Protein AF-A0A167DUY8-F1 (afdb_monomer_lite)

Secondary structure (DSSP, 8-state):
--SGGG--SSSS-TT-THHHH-S---------SSPPPGGGHHHHHHHHHHHHHHHHHHHSS--SS-------PPPHHHHHHHHHHHHTS-HHHHHHHHT----

Sequence (103 aa):
MRLGFKADGTGGYWGYRWRKELAEASLHIWVLNECPEEEEFYALECIESEVVYLYRSEFNQWPKFQTEIHFHESEGNHRALAREIFNGFNKEAINKAMHATSA

Structure (mmCIF, N/CA/C/O backbone):
data_AF-A0A167DUY8-F1
#
_entry.id   AF-A0A167DUY8-F1
#
loop_
_atom_site.group_PDB
_atom_site.id
_atom_site.type_symbol
_atom_site.label_atom_id
_atom_site.label_alt_id
_atom_site.label_comp_id
_atom_site.label_asym_id
_atom_site.label_entity_id
_atom_site.label_seq_id
_atom_site.pdbx_PDB_ins_code
_atom_site.Cartn_x
_atom_site.Cartn_y
_atom_site.Cartn_z
_atom_site.occupancy
_atom_site.B_iso_or_equiv
_atom_site.auth_seq_id
_atom_site.auth_comp_id
_atom_site.auth_asym_id
_atom_site.auth_atom_id
_atom_site.pdbx_PDB_model_num
ATOM 1 N N . MET A 1 1 ? 7.107 0.273 12.660 1.00 55.81 1 MET A N 1
ATOM 2 C CA . MET A 1 1 ? 6.559 1.259 13.631 1.00 55.81 1 MET A CA 1
ATOM 3 C C . MET A 1 1 ? 7.246 1.097 14.984 1.00 55.81 1 MET A C 1
ATOM 5 O O . MET A 1 1 ? 7.253 -0.017 15.485 1.00 55.81 1 MET A O 1
ATOM 9 N N . ARG A 1 2 ? 7.792 2.162 15.597 1.00 51.84 2 ARG A N 1
ATOM 10 C CA . ARG A 1 2 ? 8.527 2.059 16.886 1.00 51.84 2 ARG A CA 1
ATOM 11 C C . ARG A 1 2 ? 7.624 2.000 18.131 1.00 51.84 2 ARG A C 1
ATOM 13 O O . ARG A 1 2 ? 8.041 1.459 19.146 1.00 51.84 2 ARG A O 1
ATOM 20 N N . LEU A 1 3 ? 6.409 2.553 18.053 1.00 58.97 3 LEU A N 1
ATOM 21 C CA . LEU A 1 3 ? 5.455 2.624 19.177 1.00 58.97 3 LEU A CA 1
ATOM 22 C C . LEU A 1 3 ? 4.146 1.841 18.935 1.00 58.97 3 LEU A C 1
ATOM 24 O O . LEU A 1 3 ? 3.436 1.518 19.886 1.00 58.97 3 LEU A O 1
ATOM 28 N N . GLY A 1 4 ? 3.829 1.516 17.674 1.00 63.50 4 GLY A N 1
ATOM 29 C CA . GLY A 1 4 ? 2.596 0.816 17.289 1.00 63.50 4 GLY A CA 1
ATOM 30 C C . GLY A 1 4 ? 1.330 1.499 17.823 1.00 63.50 4 GLY A C 1
ATOM 31 O O . GLY A 1 4 ? 1.275 2.723 17.941 1.00 63.50 4 GLY A O 1
ATOM 32 N N . PHE A 1 5 ? 0.340 0.697 18.222 1.00 61.06 5 PHE A N 1
ATOM 33 C CA . PHE A 1 5 ? -0.888 1.165 18.883 1.00 61.06 5 PHE A CA 1
ATOM 34 C C . PHE A 1 5 ? -0.656 1.863 20.240 1.00 61.06 5 PHE A C 1
ATOM 36 O O . PHE A 1 5 ? -1.563 2.516 20.744 1.00 61.06 5 PHE A O 1
ATOM 43 N N . LYS A 1 6 ? 0.540 1.756 20.842 1.00 62.06 6 LYS A N 1
ATOM 44 C CA . LYS A 1 6 ? 0.869 2.364 22.147 1.00 62.06 6 LYS A CA 1
ATOM 45 C C . LYS A 1 6 ? 1.424 3.789 22.042 1.00 62.06 6 LYS A C 1
ATOM 47 O O . LYS A 1 6 ? 1.857 4.343 23.048 1.00 62.06 6 LYS A O 1
ATOM 52 N N . ALA A 1 7 ? 1.433 4.390 20.851 1.00 66.25 7 ALA A N 1
ATOM 53 C CA . ALA A 1 7 ? 1.753 5.804 20.702 1.00 66.25 7 ALA A CA 1
ATOM 54 C C . ALA A 1 7 ? 0.676 6.655 21.400 1.00 66.25 7 ALA A C 1
ATOM 56 O O . ALA A 1 7 ? -0.435 6.785 20.893 1.00 66.25 7 ALA A O 1
ATOM 57 N N . ASP A 1 8 ? 1.017 7.275 22.527 1.00 65.06 8 ASP A N 1
ATOM 58 C CA . ASP A 1 8 ? 0.174 8.224 23.272 1.00 65.06 8 ASP A CA 1
ATOM 59 C C . ASP A 1 8 ? -0.385 9.355 22.382 1.00 65.06 8 ASP A C 1
ATOM 61 O O . ASP A 1 8 ? -1.544 9.745 22.492 1.00 65.06 8 ASP A O 1
ATOM 65 N N . GLY A 1 9 ? 0.392 9.790 21.389 1.00 61.06 9 GLY A N 1
ATOM 66 C CA . GLY A 1 9 ? 0.096 10.914 20.505 1.00 61.06 9 GLY A CA 1
ATOM 67 C C . GLY A 1 9 ? 1.027 12.105 20.690 1.00 61.06 9 GLY A C 1
ATOM 68 O O . GLY A 1 9 ? 0.948 13.011 19.877 1.00 61.06 9 GLY A O 1
ATOM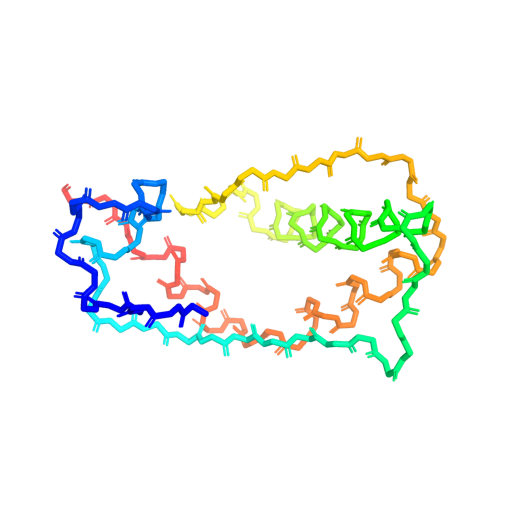 69 N N . THR A 1 10 ? 1.935 12.113 21.671 1.00 63.69 10 THR A N 1
ATOM 70 C CA . THR A 1 10 ? 2.801 13.277 21.937 1.00 63.69 10 THR A CA 1
ATOM 71 C C . THR A 1 10 ? 3.882 13.498 20.873 1.00 63.69 10 THR A C 1
ATOM 73 O O . THR A 1 10 ? 4.472 14.575 20.822 1.00 63.69 10 THR A O 1
ATOM 76 N N . GLY A 1 11 ? 4.102 12.542 19.960 1.00 62.09 11 GLY A N 1
ATOM 77 C CA . GLY A 1 11 ? 4.981 12.736 18.807 1.00 62.09 11 GLY A CA 1
ATOM 78 C C . GLY A 1 11 ? 4.798 11.741 17.655 1.00 62.09 11 GLY A C 1
ATOM 79 O O . GLY A 1 11 ? 4.216 10.665 17.800 1.00 62.09 11 GLY A O 1
ATOM 80 N N . GLY A 1 12 ? 5.333 12.120 16.489 1.00 59.22 12 GLY A N 1
ATOM 81 C CA . GLY A 1 12 ? 5.677 11.251 15.351 1.00 59.22 12 GLY A CA 1
ATOM 82 C C . GLY A 1 12 ? 4.549 10.616 14.525 1.00 59.22 12 GLY A C 1
ATOM 83 O O . GLY A 1 12 ? 4.778 10.301 13.364 1.00 59.22 12 GLY A O 1
ATOM 84 N N . TYR A 1 13 ? 3.347 10.417 15.075 1.00 62.69 13 TYR A N 1
ATOM 85 C CA . TYR A 1 13 ? 2.328 9.539 14.466 1.00 62.69 13 TYR A CA 1
ATOM 86 C C . TYR A 1 13 ? 0.938 10.190 14.314 1.00 62.69 13 TYR A C 1
ATOM 88 O O . TYR A 1 13 ? -0.081 9.500 14.327 1.00 62.69 13 TYR A O 1
ATOM 96 N N . TRP A 1 14 ? 0.878 11.518 14.162 1.00 60.84 14 TRP A N 1
ATOM 97 C CA . TRP A 1 14 ? -0.378 12.283 14.083 1.00 60.84 14 TRP A CA 1
ATOM 98 C C . TRP A 1 14 ? -1.268 11.936 12.874 1.00 60.84 14 TRP A C 1
ATOM 100 O O . TRP A 1 14 ? -2.491 11.977 12.997 1.00 60.84 14 TRP A O 1
ATOM 110 N N . GLY A 1 15 ? -0.679 11.577 11.726 1.00 61.97 15 GLY A N 1
ATOM 111 C CA . GLY A 1 15 ? -1.419 11.279 10.489 1.00 61.97 15 GLY A CA 1
ATOM 112 C C . GLY A 1 15 ? -2.171 9.940 10.485 1.00 61.97 15 GLY A C 1
ATOM 113 O O . GLY A 1 15 ? -3.142 9.780 9.748 1.00 61.97 15 GLY A O 1
ATOM 114 N N . TYR A 1 16 ? -1.778 8.987 11.335 1.00 70.81 16 TYR A N 1
ATOM 115 C CA . TYR A 1 16 ? -2.284 7.609 11.329 1.00 70.81 16 TYR A CA 1
ATOM 116 C C . TYR A 1 16 ? -3.655 7.483 12.018 1.00 70.81 16 TYR A C 1
ATOM 118 O O . TYR A 1 16 ? -3.780 6.872 13.079 1.00 70.81 16 TYR A O 1
ATOM 126 N N . ARG A 1 17 ? -4.699 8.081 11.421 1.00 70.62 17 ARG A N 1
ATOM 127 C CA . ARG A 1 17 ? -6.066 8.168 11.984 1.00 70.62 17 ARG A CA 1
ATOM 128 C C . ARG A 1 17 ? -6.641 6.822 12.434 1.00 70.62 17 ARG A C 1
ATOM 130 O O . ARG A 1 17 ? -7.264 6.773 13.493 1.00 70.62 17 ARG A O 1
ATOM 137 N N . TRP A 1 18 ? -6.356 5.743 11.697 1.00 74.06 18 TRP A N 1
ATOM 138 C CA . TRP A 1 18 ? -6.817 4.382 12.002 1.00 74.06 18 TRP A CA 1
ATOM 139 C C . TRP A 1 18 ? -6.561 3.960 13.454 1.00 74.06 18 TRP A C 1
ATOM 141 O O . TRP A 1 18 ? -7.392 3.270 14.036 1.00 74.06 18 TRP A O 1
ATOM 151 N N . ARG A 1 19 ? -5.483 4.446 14.090 1.00 73.69 19 ARG A N 1
ATOM 152 C CA . ARG A 1 19 ? -5.131 4.114 15.483 1.00 73.69 19 ARG A CA 1
ATOM 153 C C . ARG A 1 19 ? -6.189 4.527 16.520 1.00 73.69 19 ARG A C 1
ATOM 155 O O . ARG A 1 19 ? -6.095 4.109 17.668 1.00 73.69 19 ARG A O 1
ATOM 162 N N . LYS A 1 20 ? -7.093 5.450 16.163 1.00 73.94 20 LYS A N 1
ATOM 163 C CA . LYS A 1 20 ? -8.155 5.981 17.038 1.00 73.94 20 LYS A CA 1
ATOM 164 C C . LYS A 1 20 ? -9.507 5.304 16.813 1.00 73.94 20 LYS A C 1
ATOM 166 O O . LYS A 1 20 ? -10.351 5.360 17.696 1.00 73.94 20 LYS A O 1
ATOM 171 N N . GLU A 1 21 ? -9.711 4.721 15.633 1.00 76.88 21 GLU A N 1
ATOM 172 C CA . GLU A 1 21 ? -11.000 4.172 15.187 1.00 76.88 21 GLU A CA 1
ATOM 173 C C . GLU A 1 21 ? -10.998 2.639 15.091 1.00 76.88 21 GLU A C 1
ATOM 175 O O . GLU A 1 21 ? -12.066 2.033 15.097 1.00 76.88 21 GLU A O 1
ATOM 180 N N . LEU A 1 22 ? -9.824 2.001 15.010 1.00 75.44 22 LEU A N 1
ATOM 181 C CA . LEU A 1 22 ? -9.681 0.549 14.900 1.00 75.44 22 LEU A CA 1
ATOM 182 C C . LEU A 1 22 ? -9.061 -0.053 16.169 1.00 75.44 22 LEU A C 1
ATOM 184 O O . LEU A 1 22 ? -7.999 0.378 16.618 1.00 75.44 22 LEU A O 1
ATOM 188 N N . ALA A 1 23 ? -9.703 -1.094 16.705 1.00 75.88 23 ALA A N 1
ATOM 189 C CA . ALA A 1 23 ? -9.187 -1.896 17.821 1.00 75.88 23 ALA A CA 1
ATOM 190 C C . ALA A 1 23 ? -8.244 -3.036 17.374 1.00 75.88 23 ALA A C 1
ATOM 192 O O . ALA A 1 23 ? -7.510 -3.593 18.187 1.00 75.88 23 ALA A O 1
ATOM 193 N N . GLU A 1 24 ? -8.259 -3.375 16.084 1.00 74.75 24 GLU A N 1
ATOM 194 C CA . GLU A 1 24 ? -7.464 -4.428 15.449 1.00 74.75 24 GLU A CA 1
ATOM 195 C C . GLU A 1 24 ? -6.954 -3.949 14.080 1.00 74.75 24 GLU A C 1
ATOM 197 O O . GLU A 1 24 ? -7.563 -3.078 13.458 1.00 74.75 24 GLU A O 1
ATOM 202 N N . ALA A 1 25 ? -5.848 -4.515 13.590 1.00 75.56 25 ALA A N 1
ATOM 203 C CA . ALA A 1 25 ? -5.396 -4.317 12.214 1.00 75.56 25 ALA A CA 1
ATOM 204 C C . ALA A 1 25 ? -4.580 -5.518 11.720 1.00 75.56 25 ALA A C 1
ATOM 206 O O . ALA A 1 25 ? -3.726 -6.036 12.442 1.00 75.56 25 ALA A O 1
ATOM 207 N N . SER A 1 26 ? -4.796 -5.905 10.463 1.00 76.38 26 SER A N 1
ATOM 208 C CA . SER A 1 26 ? -3.920 -6.818 9.727 1.00 76.38 26 SER A CA 1
ATOM 209 C C . SER A 1 26 ? -2.840 -6.001 9.020 1.00 76.38 26 SER A C 1
ATOM 211 O O . SER A 1 26 ? -3.151 -5.187 8.154 1.00 76.38 26 SER A O 1
ATOM 213 N N . LEU A 1 27 ? -1.573 -6.201 9.391 1.00 78.50 27 LEU A N 1
ATOM 214 C CA . LEU A 1 27 ? -0.442 -5.572 8.712 1.00 78.50 27 LEU A CA 1
ATOM 215 C C . LEU A 1 27 ? 0.125 -6.538 7.670 1.00 78.50 27 LEU A C 1
ATOM 217 O O . LEU A 1 27 ? 0.769 -7.524 8.021 1.00 78.50 27 LEU A O 1
ATOM 221 N N . HIS A 1 28 ? -0.108 -6.228 6.400 1.00 81.44 28 HIS A N 1
ATOM 222 C CA . HIS A 1 28 ? 0.573 -6.868 5.282 1.00 81.44 28 HIS A CA 1
ATOM 223 C C . HIS A 1 28 ? 1.877 -6.107 5.005 1.00 81.44 28 HIS A C 1
ATOM 225 O O . HIS A 1 28 ? 1.907 -4.879 5.103 1.00 81.44 28 HIS A O 1
ATOM 231 N N . ILE A 1 29 ? 2.957 -6.832 4.715 1.00 83.44 29 ILE A N 1
ATOM 232 C CA . ILE A 1 29 ? 4.280 -6.270 4.426 1.00 83.44 29 ILE A CA 1
ATOM 233 C C . ILE A 1 29 ? 4.813 -6.985 3.192 1.00 83.44 29 ILE A C 1
ATOM 235 O O . ILE A 1 29 ? 4.836 -8.215 3.156 1.00 83.44 29 ILE A O 1
ATOM 239 N N . TRP A 1 30 ? 5.283 -6.206 2.226 1.00 84.31 30 TRP A N 1
ATOM 240 C CA . TRP A 1 30 ? 6.070 -6.677 1.095 1.00 84.31 30 TRP A CA 1
ATOM 241 C C . TRP A 1 30 ? 7.444 -6.024 1.175 1.00 84.31 30 TRP A C 1
ATOM 243 O O . TRP A 1 30 ? 7.582 -4.916 1.695 1.00 84.31 30 TRP A O 1
ATOM 253 N N . VAL A 1 31 ? 8.459 -6.734 0.701 1.00 83.50 31 VAL A N 1
ATOM 254 C CA . VAL A 1 31 ? 9.847 -6.275 0.663 1.00 83.50 31 VAL A CA 1
ATOM 255 C C . VAL A 1 31 ? 10.433 -6.649 -0.689 1.00 8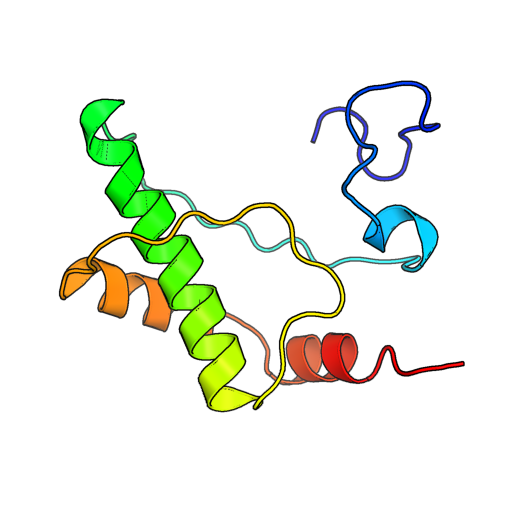3.50 31 VAL A C 1
ATOM 257 O O . VAL A 1 31 ? 10.096 -7.698 -1.239 1.00 83.50 31 VAL A O 1
ATOM 260 N N . LEU A 1 32 ? 11.318 -5.806 -1.212 1.00 77.81 32 LEU A N 1
ATOM 261 C CA . LEU A 1 32 ? 12.245 -6.233 -2.252 1.00 77.81 32 LEU A CA 1
ATOM 262 C C . LEU A 1 32 ? 13.368 -7.044 -1.586 1.00 77.81 32 LEU A C 1
ATOM 264 O O . LEU A 1 32 ? 13.749 -6.765 -0.449 1.00 77.81 32 LEU A O 1
ATOM 268 N N . ASN A 1 33 ? 13.870 -8.072 -2.274 1.00 80.69 33 ASN A N 1
ATOM 269 C CA . ASN A 1 33 ? 14.975 -8.899 -1.764 1.00 80.69 33 ASN A CA 1
ATOM 270 C C . ASN A 1 33 ? 16.307 -8.132 -1.740 1.00 80.69 33 ASN A C 1
ATOM 272 O O . ASN A 1 33 ? 17.183 -8.423 -0.929 1.00 80.69 33 ASN A O 1
ATOM 276 N N . GLU A 1 34 ? 16.431 -7.156 -2.634 1.00 81.88 34 GLU A N 1
ATOM 277 C CA . GLU A 1 34 ? 17.552 -6.237 -2.773 1.00 81.88 34 GLU A CA 1
ATOM 278 C C . GLU A 1 34 ? 17.005 -4.825 -2.538 1.00 81.88 34 GLU A C 1
ATOM 280 O O . GLU A 1 34 ? 15.879 -4.519 -2.938 1.00 81.88 34 GLU A O 1
ATOM 285 N N . CYS A 1 35 ? 17.756 -3.983 -1.827 1.00 76.44 35 CYS A N 1
ATOM 286 C CA . CYS A 1 35 ? 17.353 -2.594 -1.633 1.00 76.44 35 CYS A CA 1
ATOM 287 C C . CYS A 1 35 ? 17.701 -1.811 -2.907 1.00 76.44 35 CYS A C 1
ATOM 289 O O . CYS A 1 35 ? 18.866 -1.874 -3.301 1.00 76.44 35 CYS A O 1
ATOM 291 N N . PRO A 1 36 ? 16.752 -1.086 -3.528 1.00 79.50 36 PRO A N 1
ATOM 292 C CA . PRO A 1 36 ? 17.080 -0.118 -4.571 1.00 79.50 36 PRO A CA 1
ATOM 293 C C . PRO A 1 36 ? 18.015 0.970 -4.025 1.00 79.50 36 PRO A C 1
ATOM 295 O O . PRO A 1 36 ? 18.019 1.229 -2.814 1.00 79.50 36 PRO A O 1
ATOM 298 N N . GLU A 1 37 ? 18.767 1.621 -4.911 1.00 86.44 37 GLU A N 1
ATOM 299 C CA . GLU A 1 37 ? 19.475 2.866 -4.572 1.00 86.44 37 GLU A CA 1
ATOM 300 C C . GLU A 1 37 ? 18.466 4.018 -4.365 1.00 86.44 37 GLU A C 1
ATOM 302 O O . GLU A 1 37 ? 17.291 3.904 -4.728 1.00 86.44 37 GLU A O 1
ATOM 307 N N . GLU A 1 38 ? 18.883 5.140 -3.767 1.00 79.88 38 GLU A N 1
ATOM 308 C CA . GLU A 1 38 ? 17.962 6.248 -3.433 1.00 79.88 38 GLU A CA 1
ATOM 309 C C . GLU A 1 38 ? 17.290 6.834 -4.693 1.00 79.88 38 GLU A C 1
ATOM 311 O O . GLU A 1 38 ? 16.093 7.128 -4.691 1.00 79.88 38 GLU A O 1
ATOM 316 N N . GLU A 1 39 ? 18.019 6.897 -5.811 1.00 76.25 39 GLU A N 1
ATOM 317 C CA . GLU A 1 39 ? 17.514 7.308 -7.124 1.00 76.25 39 GLU A CA 1
ATOM 318 C C . GLU A 1 39 ? 16.470 6.350 -7.726 1.00 76.25 39 GLU A C 1
ATOM 320 O O . GLU A 1 39 ? 15.777 6.729 -8.668 1.00 76.25 39 GLU A O 1
ATOM 325 N N . GLU A 1 40 ? 16.327 5.132 -7.202 1.00 80.94 40 GLU A N 1
ATOM 326 C CA . GLU A 1 40 ? 15.364 4.117 -7.648 1.00 80.94 40 GLU A CA 1
ATOM 327 C C . GLU A 1 40 ? 14.119 4.033 -6.740 1.00 80.94 40 GLU A C 1
ATOM 329 O O . GLU A 1 40 ? 13.172 3.307 -7.052 1.00 80.94 40 GLU A O 1
ATOM 334 N N . PHE A 1 41 ? 14.049 4.802 -5.644 1.00 86.06 41 PHE A N 1
ATOM 335 C CA . PHE A 1 41 ? 12.908 4.770 -4.710 1.00 86.06 41 PHE A CA 1
ATOM 336 C C . PHE A 1 41 ? 11.568 5.140 -5.371 1.00 86.06 41 PHE A C 1
ATOM 338 O O . PHE A 1 41 ? 10.525 4.625 -4.960 1.00 86.06 41 PHE A O 1
ATOM 345 N N . TYR A 1 42 ? 11.573 5.931 -6.451 1.00 87.56 42 TYR A N 1
ATOM 346 C CA . TYR A 1 42 ? 10.358 6.226 -7.223 1.00 87.56 42 TYR A CA 1
ATOM 347 C C . TYR A 1 42 ? 9.688 4.957 -7.785 1.00 87.56 42 TYR A C 1
ATOM 349 O O . TYR A 1 42 ? 8.475 4.956 -7.995 1.00 87.56 42 TYR A O 1
ATOM 357 N N . ALA A 1 43 ? 10.426 3.858 -7.999 1.00 87.75 43 ALA A N 1
ATOM 358 C CA . ALA A 1 43 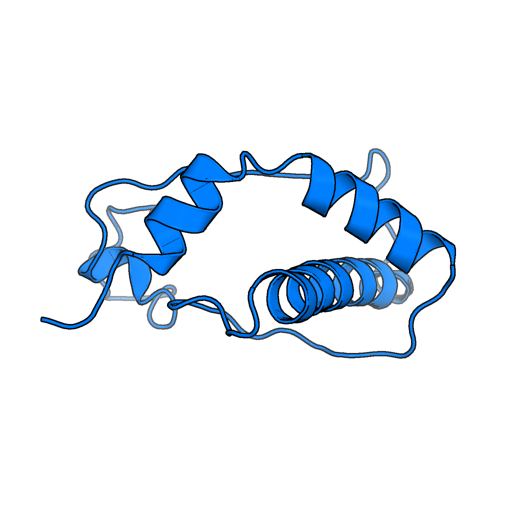? 9.859 2.580 -8.432 1.00 87.75 43 ALA A CA 1
ATOM 359 C C . ALA A 1 43 ? 9.000 1.929 -7.331 1.00 87.75 43 ALA A C 1
ATOM 361 O O . ALA A 1 43 ? 7.958 1.339 -7.625 1.00 87.75 43 ALA A O 1
ATOM 362 N N . LEU A 1 44 ? 9.376 2.090 -6.056 1.00 89.19 44 LEU A N 1
ATOM 363 C CA . LEU A 1 44 ? 8.548 1.682 -4.914 1.00 89.19 44 LEU A CA 1
ATOM 364 C C . LEU A 1 44 ? 7.289 2.552 -4.805 1.00 89.19 44 LEU A C 1
ATOM 366 O O . LEU A 1 44 ? 6.197 2.017 -4.621 1.00 89.19 44 LEU A O 1
ATOM 370 N N . GLU A 1 45 ? 7.417 3.866 -4.997 1.00 90.62 45 GLU A N 1
ATOM 371 C CA . GLU A 1 45 ? 6.282 4.803 -5.005 1.00 90.62 45 GLU A CA 1
ATOM 372 C C . GLU A 1 45 ? 5.325 4.537 -6.184 1.00 90.62 45 GLU A C 1
ATOM 374 O O . GLU A 1 45 ? 4.104 4.587 -6.023 1.00 90.62 45 GLU A O 1
ATOM 379 N N . CYS A 1 46 ? 5.848 4.146 -7.354 1.00 93.56 46 CYS A N 1
ATOM 380 C CA . CYS A 1 46 ? 5.051 3.638 -8.476 1.00 93.56 46 CYS A CA 1
ATOM 381 C C . CYS A 1 46 ? 4.266 2.376 -8.098 1.00 93.56 46 CYS A C 1
ATOM 383 O O . CYS A 1 46 ? 3.095 2.253 -8.446 1.00 93.56 46 CYS A O 1
ATOM 385 N N . ILE A 1 47 ? 4.894 1.426 -7.400 1.00 92.50 47 ILE A N 1
ATOM 386 C CA . ILE A 1 47 ? 4.228 0.187 -6.978 1.00 92.50 47 ILE A CA 1
ATOM 387 C C . ILE A 1 47 ? 3.145 0.487 -5.928 1.00 92.50 47 ILE A C 1
ATOM 389 O O . ILE A 1 47 ? 2.038 -0.035 -6.048 1.00 92.50 47 ILE A O 1
ATOM 393 N N . GLU A 1 48 ? 3.401 1.357 -4.944 1.00 91.25 48 GLU A N 1
ATOM 394 C CA . GLU A 1 48 ? 2.388 1.774 -3.959 1.00 91.25 48 GLU A CA 1
ATOM 395 C C . GLU A 1 48 ? 1.194 2.476 -4.626 1.00 91.25 48 GLU A C 1
ATOM 397 O O . GLU A 1 48 ? 0.037 2.105 -4.396 1.00 91.25 48 GLU A O 1
ATOM 402 N N . SER A 1 49 ? 1.460 3.468 -5.478 1.00 92.75 49 SER A N 1
ATOM 403 C CA . SER A 1 49 ? 0.412 4.227 -6.167 1.00 92.75 49 SER A CA 1
ATOM 404 C C . SER A 1 49 ? -0.418 3.356 -7.116 1.00 92.75 49 SER A C 1
ATOM 406 O O . SER A 1 49 ? -1.645 3.494 -7.137 1.00 92.75 49 SER A O 1
ATOM 408 N N . GLU A 1 50 ? 0.196 2.393 -7.810 1.00 95.06 50 GLU A N 1
ATOM 409 C CA . GLU A 1 50 ? -0.511 1.380 -8.603 1.00 95.06 50 GLU A CA 1
ATOM 410 C C . GLU A 1 50 ? -1.361 0.438 -7.734 1.00 95.06 50 GLU A C 1
ATOM 412 O O . GLU A 1 50 ? -2.524 0.201 -8.059 1.00 95.06 50 GLU A O 1
ATOM 417 N N . VAL A 1 51 ? -0.871 -0.051 -6.585 1.00 91.88 51 VAL A N 1
ATOM 418 C CA . VAL A 1 51 ? -1.679 -0.890 -5.668 1.00 91.88 51 VAL A CA 1
ATOM 419 C C . VAL A 1 51 ? -2.950 -0.160 -5.223 1.00 91.88 51 VAL A C 1
ATOM 421 O O . VAL A 1 51 ? -4.032 -0.756 -5.177 1.00 91.88 51 VAL A O 1
ATOM 424 N N . VAL A 1 52 ? -2.858 1.141 -4.936 1.00 89.19 52 VAL A N 1
ATOM 425 C CA . VAL A 1 52 ? -4.026 1.937 -4.533 1.00 89.19 52 VAL A CA 1
ATOM 426 C C . VAL A 1 52 ? -4.891 2.348 -5.735 1.00 89.19 52 VAL A C 1
ATOM 428 O O . VAL A 1 52 ? -6.111 2.441 -5.589 1.00 89.19 52 VAL A O 1
ATOM 431 N N . TYR A 1 53 ? -4.331 2.494 -6.940 1.00 91.31 53 TYR A N 1
ATOM 432 C CA . TYR A 1 53 ? -5.117 2.604 -8.176 1.00 91.31 53 TYR A CA 1
ATOM 433 C C . TYR A 1 53 ? -5.933 1.328 -8.452 1.00 91.31 53 TYR A C 1
ATOM 435 O O . TYR A 1 53 ? -7.120 1.418 -8.782 1.00 91.31 53 TYR A O 1
ATOM 443 N N . LEU A 1 54 ? -5.357 0.141 -8.237 1.00 90.88 54 LEU A N 1
ATOM 444 C CA . LEU A 1 54 ? -6.074 -1.134 -8.341 1.00 90.88 54 LEU A CA 1
ATOM 445 C C . LEU A 1 54 ? -7.207 -1.234 -7.312 1.00 90.88 54 LEU A C 1
ATOM 447 O O . LEU A 1 54 ? -8.313 -1.640 -7.668 1.00 90.88 54 LEU A O 1
ATOM 451 N N . TYR A 1 55 ? -6.979 -0.776 -6.077 1.00 86.62 55 TYR A N 1
ATOM 452 C CA . TYR A 1 55 ? -8.029 -0.665 -5.057 1.00 86.62 55 TYR A CA 1
ATOM 453 C C . TYR A 1 55 ? -9.164 0.274 -5.496 1.00 86.62 55 TYR A C 1
ATOM 455 O O . TYR A 1 55 ? -10.332 -0.112 -5.457 1.00 86.62 55 TYR A O 1
ATOM 463 N N . ARG A 1 56 ? -8.845 1.483 -5.981 1.00 86.25 56 ARG A N 1
ATOM 464 C CA . ARG A 1 56 ? -9.854 2.423 -6.509 1.00 86.25 56 ARG A CA 1
ATOM 465 C C . ARG A 1 56 ? -10.644 1.830 -7.676 1.00 86.25 56 ARG A C 1
ATOM 467 O O . ARG A 1 56 ? -11.837 2.091 -7.783 1.00 86.25 56 ARG A O 1
ATOM 474 N N . SER A 1 57 ? -9.994 1.033 -8.521 1.00 89.06 57 SER A N 1
ATOM 475 C CA . SER A 1 57 ? -10.591 0.455 -9.730 1.00 89.06 57 SER A CA 1
ATOM 476 C C . SER A 1 57 ? -11.512 -0.737 -9.450 1.00 89.06 57 SER A C 1
ATOM 478 O O . SER A 1 57 ? -12.574 -0.830 -10.056 1.00 89.06 57 SER A O 1
ATOM 480 N N . GLU A 1 58 ? -11.144 -1.632 -8.528 1.00 86.94 58 GLU A N 1
ATOM 481 C CA . GLU A 1 58 ? -11.974 -2.790 -8.142 1.00 86.94 58 GLU A CA 1
ATOM 482 C C . GLU A 1 58 ? -13.176 -2.362 -7.278 1.00 86.94 58 GLU A C 1
ATOM 484 O O . GLU A 1 58 ? -14.267 -2.913 -7.416 1.00 86.94 58 GLU A O 1
ATOM 489 N N . PHE A 1 59 ? -12.991 -1.374 -6.392 1.00 81.44 59 PHE A N 1
ATOM 490 C CA . PHE A 1 59 ? -13.969 -1.034 -5.348 1.00 81.44 59 PHE A CA 1
ATOM 491 C C . PHE A 1 59 ? -14.704 0.300 -5.551 1.00 81.44 59 PHE A C 1
ATOM 493 O O . PHE A 1 59 ? -15.616 0.610 -4.787 1.00 81.44 59 PHE A O 1
ATOM 500 N N . ASN A 1 60 ? -14.332 1.096 -6.561 1.00 84.75 60 ASN A N 1
ATOM 501 C CA . ASN A 1 60 ? -14.904 2.419 -6.860 1.00 84.75 60 ASN A CA 1
ATOM 502 C C . ASN A 1 60 ? -14.891 3.404 -5.663 1.00 84.75 60 ASN A C 1
ATOM 504 O O . ASN A 1 60 ? -15.720 4.310 -5.567 1.00 84.75 60 ASN A O 1
ATOM 508 N N . GLN A 1 61 ? -13.947 3.232 -4.734 1.00 78.12 61 GLN A N 1
ATOM 509 C CA . GLN A 1 61 ? -13.771 4.089 -3.563 1.00 78.12 61 GLN A CA 1
ATOM 510 C C . GLN A 1 61 ? -12.302 4.171 -3.132 1.00 78.12 61 GLN A C 1
ATOM 512 O O . GLN A 1 61 ? -11.474 3.341 -3.505 1.00 78.12 61 GLN A O 1
ATOM 517 N N . TRP A 1 62 ? -11.983 5.164 -2.305 1.00 75.44 62 TRP A N 1
ATOM 518 C CA . TRP A 1 62 ? -10.683 5.265 -1.642 1.00 75.44 62 TRP A CA 1
ATOM 519 C C . TRP A 1 62 ? -10.707 4.563 -0.273 1.00 75.44 62 TRP A C 1
ATOM 521 O O . TRP A 1 62 ? -11.766 4.511 0.357 1.00 75.44 62 TRP A O 1
ATOM 531 N N . PRO A 1 63 ? -9.566 4.051 0.226 1.00 74.38 63 PRO A N 1
ATOM 532 C CA . PRO A 1 63 ? -9.469 3.532 1.588 1.00 74.38 63 PRO A CA 1
ATOM 533 C C . PRO A 1 63 ? -9.880 4.584 2.631 1.00 74.38 63 PRO A C 1
ATOM 535 O O . PRO A 1 63 ? -9.462 5.739 2.543 1.00 74.38 63 PRO A O 1
ATOM 538 N N . LYS A 1 64 ? -10.643 4.182 3.663 1.00 74.56 64 LYS A N 1
ATOM 539 C CA . LYS A 1 64 ? -11.091 5.075 4.759 1.00 74.56 64 LYS A CA 1
ATOM 540 C C . LYS A 1 64 ? -9.926 5.812 5.439 1.00 74.56 64 LYS A C 1
ATOM 542 O O . LYS A 1 64 ? -10.077 6.946 5.893 1.00 74.56 64 LYS A O 1
ATOM 547 N N . PHE A 1 65 ? -8.763 5.166 5.496 1.00 77.81 65 PHE A N 1
ATOM 548 C CA . PHE A 1 65 ? -7.518 5.745 5.979 1.00 77.81 65 PHE A CA 1
ATOM 549 C C . PHE A 1 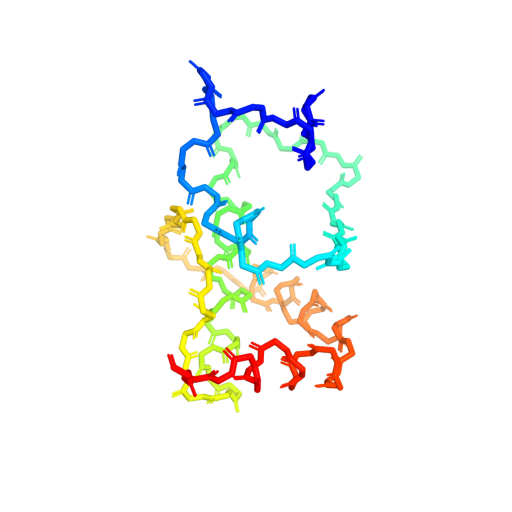65 ? -6.428 5.537 4.930 1.00 77.81 65 PHE A C 1
ATOM 551 O O . PHE A 1 65 ? -6.160 4.409 4.528 1.00 77.81 65 PHE A O 1
ATOM 558 N N . GLN A 1 66 ? -5.790 6.632 4.533 1.00 75.19 66 GLN A N 1
ATOM 559 C CA . GLN A 1 66 ? -4.666 6.676 3.607 1.00 75.19 66 GLN A CA 1
ATOM 560 C C . GLN A 1 66 ? -3.615 7.647 4.184 1.00 75.19 66 GLN A C 1
ATOM 562 O O . GLN A 1 66 ? -3.974 8.653 4.803 1.00 75.19 66 GLN A O 1
ATOM 567 N N . THR A 1 67 ? -2.332 7.341 3.990 1.00 75.06 67 THR A N 1
ATOM 568 C CA . THR A 1 67 ? -1.195 8.256 4.198 1.00 75.06 67 THR A CA 1
ATOM 569 C C . THR A 1 67 ? -0.806 8.965 2.895 1.00 75.06 67 THR A C 1
ATOM 571 O O . THR A 1 67 ? -1.446 8.795 1.861 1.00 75.06 67 THR A O 1
ATOM 574 N N . GLU A 1 68 ? 0.208 9.823 2.942 1.00 82.25 68 GLU A N 1
ATOM 575 C CA . GLU A 1 68 ? 0.774 10.428 1.735 1.00 82.25 68 GLU A CA 1
ATOM 576 C C . GLU A 1 68 ? 1.199 9.341 0.728 1.00 82.25 68 GLU A C 1
ATOM 578 O O . GLU A 1 68 ? 1.728 8.314 1.139 1.00 82.25 68 GLU A O 1
ATOM 583 N N . ILE A 1 69 ? 0.895 9.550 -0.558 1.00 85.62 69 ILE A N 1
ATOM 584 C CA . ILE A 1 69 ? 1.278 8.685 -1.687 1.00 85.62 69 ILE A CA 1
ATOM 585 C C . ILE A 1 69 ? 1.699 9.616 -2.819 1.00 85.62 69 ILE A C 1
ATOM 587 O O . ILE A 1 69 ? 0.955 10.548 -3.147 1.00 85.62 69 ILE A O 1
ATOM 591 N N . HIS A 1 70 ? 2.861 9.366 -3.413 1.00 86.69 70 HIS A N 1
ATOM 592 C CA . HIS A 1 70 ? 3.350 10.098 -4.582 1.00 86.69 70 HIS A CA 1
ATOM 593 C C . HIS A 1 70 ? 3.012 9.319 -5.861 1.00 86.69 70 HIS A C 1
ATOM 595 O O . HIS A 1 70 ? 2.951 8.093 -5.855 1.00 86.69 70 HIS A O 1
ATOM 601 N N . PHE A 1 71 ? 2.709 10.039 -6.943 1.00 88.06 71 PHE A N 1
ATOM 602 C CA . PHE A 1 71 ? 2.283 9.463 -8.221 1.00 88.06 71 PHE A CA 1
ATOM 603 C C . PHE A 1 71 ? 3.265 9.876 -9.314 1.00 88.06 71 PHE A C 1
ATOM 605 O O . PHE A 1 71 ? 3.390 11.066 -9.606 1.00 88.06 71 PHE A O 1
ATOM 612 N N . HIS A 1 72 ? 3.896 8.885 -9.940 1.00 88.69 72 HIS A N 1
ATOM 613 C CA . HIS A 1 72 ? 4.820 9.045 -11.066 1.00 88.69 72 HIS A CA 1
ATOM 614 C C . HIS A 1 72 ? 4.317 8.243 -12.278 1.00 88.69 72 HIS A C 1
ATOM 616 O O . HIS A 1 72 ? 3.294 7.559 -12.200 1.00 88.69 72 HIS A O 1
ATOM 622 N N . GLU A 1 73 ? 5.012 8.323 -13.413 1.00 92.25 73 GLU A N 1
ATOM 623 C CA . GLU A 1 73 ? 4.697 7.490 -14.579 1.00 92.25 73 GLU A CA 1
ATOM 624 C C . GLU A 1 73 ? 5.109 6.029 -14.324 1.00 92.25 73 GLU A C 1
ATOM 626 O O . GLU A 1 73 ? 6.245 5.751 -13.946 1.00 92.25 73 GLU A O 1
ATOM 631 N N . SER A 1 74 ? 4.176 5.083 -14.490 1.00 93.75 74 SER A N 1
ATOM 632 C CA . SER A 1 74 ? 4.404 3.677 -14.146 1.00 93.75 74 SER A CA 1
ATOM 633 C C . SER A 1 74 ? 4.855 2.834 -15.342 1.00 93.75 74 SER A C 1
ATOM 635 O O . SER A 1 74 ? 4.352 2.953 -16.464 1.00 93.75 74 SER A O 1
ATOM 637 N N . GLU A 1 75 ? 5.766 1.895 -15.092 1.00 94.50 75 GLU A N 1
ATOM 638 C CA . GLU A 1 75 ? 6.224 0.916 -16.075 1.00 94.50 75 GLU A CA 1
ATOM 639 C C . GLU A 1 75 ? 5.492 -0.436 -15.948 1.00 94.50 75 GLU A C 1
ATOM 641 O O . GLU A 1 75 ? 4.659 -0.666 -15.063 1.00 94.50 75 GLU A O 1
ATOM 646 N N . GLY A 1 76 ? 5.748 -1.350 -16.893 1.00 95.31 76 GLY A N 1
ATOM 647 C CA . GLY A 1 76 ? 5.077 -2.655 -16.953 1.00 95.31 76 GLY A CA 1
ATOM 648 C C . GLY A 1 76 ? 5.383 -3.564 -15.757 1.00 95.31 76 GLY A C 1
ATOM 649 O O . GLY A 1 76 ? 4.498 -4.277 -15.287 1.00 95.31 76 GLY A O 1
ATOM 650 N N . ASN A 1 77 ? 6.608 -3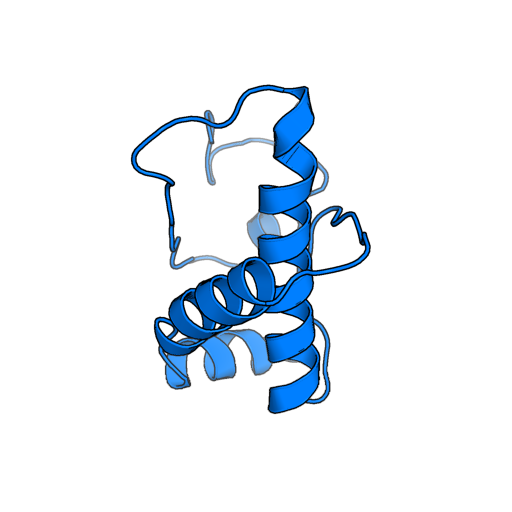.491 -15.234 1.00 92.38 77 ASN A N 1
ATOM 651 C CA . ASN A 1 77 ? 7.049 -4.127 -13.990 1.00 92.38 77 ASN A CA 1
ATOM 652 C C . ASN A 1 77 ? 6.288 -3.584 -12.764 1.00 92.38 77 ASN A C 1
ATOM 654 O O . ASN A 1 77 ? 5.792 -4.381 -11.970 1.00 92.38 77 ASN A O 1
ATOM 658 N N . HIS A 1 78 ? 6.130 -2.260 -12.636 1.00 93.75 78 HIS A N 1
ATOM 659 C CA . HIS A 1 78 ? 5.448 -1.620 -11.503 1.00 93.75 78 HIS A CA 1
ATOM 660 C C . HIS A 1 78 ? 3.995 -2.105 -11.418 1.00 93.75 78 HIS A C 1
ATOM 662 O O . HIS A 1 78 ? 3.553 -2.583 -10.373 1.00 93.75 78 HIS A O 1
ATOM 668 N N . ARG A 1 79 ? 3.284 -2.110 -12.555 1.00 96.00 79 ARG A N 1
ATOM 669 C CA . ARG A 1 79 ? 1.912 -2.636 -12.666 1.00 96.00 79 ARG A CA 1
ATOM 670 C C . ARG A 1 79 ? 1.804 -4.142 -12.411 1.00 96.00 79 ARG A C 1
ATOM 672 O O . ARG A 1 79 ? 0.805 -4.588 -11.848 1.00 96.00 79 ARG A O 1
ATOM 679 N N . ALA A 1 80 ? 2.801 -4.932 -12.812 1.00 94.94 80 ALA A N 1
ATOM 680 C CA . ALA A 1 80 ? 2.818 -6.375 -12.569 1.00 94.94 80 ALA A CA 1
ATOM 681 C C . ALA A 1 80 ? 2.993 -6.702 -11.075 1.00 94.94 80 ALA A C 1
ATOM 683 O O . ALA A 1 80 ? 2.189 -7.450 -10.517 1.00 94.94 80 ALA A O 1
ATOM 684 N N . LEU A 1 81 ? 3.973 -6.079 -10.412 1.00 92.81 81 LEU A N 1
ATOM 685 C CA . LEU A 1 81 ? 4.224 -6.243 -8.976 1.00 92.81 81 LEU A CA 1
ATOM 686 C C . LEU A 1 81 ? 3.053 -5.715 -8.137 1.00 92.81 81 LEU A C 1
ATOM 688 O O . LEU A 1 81 ? 2.590 -6.397 -7.224 1.00 92.81 81 LEU A O 1
ATOM 692 N N . ALA A 1 82 ? 2.496 -4.556 -8.497 1.00 93.94 82 ALA A N 1
ATOM 693 C CA . ALA A 1 82 ? 1.293 -4.025 -7.861 1.00 93.94 82 ALA A CA 1
ATOM 694 C C . ALA A 1 82 ? 0.088 -4.972 -7.994 1.00 93.94 82 ALA A C 1
ATOM 696 O O . ALA A 1 82 ? -0.687 -5.126 -7.049 1.00 93.94 82 ALA A O 1
ATOM 697 N N . ARG A 1 83 ? -0.062 -5.660 -9.136 1.00 94.00 83 ARG A N 1
ATOM 698 C CA . ARG A 1 83 ? -1.106 -6.677 -9.323 1.00 94.00 83 ARG A CA 1
ATOM 699 C C . ARG A 1 83 ? -0.867 -7.921 -8.467 1.00 94.00 83 ARG A C 1
ATOM 701 O O . ARG A 1 83 ? -1.838 -8.459 -7.941 1.00 94.00 83 ARG A O 1
ATOM 708 N N . GLU A 1 84 ? 0.374 -8.372 -8.308 1.00 92.81 84 GLU A N 1
ATOM 709 C CA . GLU A 1 84 ? 0.712 -9.495 -7.423 1.00 92.81 84 GLU A CA 1
ATOM 710 C C . GLU A 1 84 ? 0.401 -9.161 -5.956 1.00 92.81 84 GLU A C 1
ATOM 712 O O . GLU A 1 84 ? -0.335 -9.901 -5.298 1.00 92.81 84 GLU A O 1
ATOM 717 N N . ILE A 1 85 ? 0.848 -7.991 -5.487 1.00 91.25 85 ILE A N 1
ATOM 718 C CA . ILE A 1 85 ? 0.521 -7.430 -4.166 1.00 91.25 85 ILE A CA 1
ATOM 719 C C . ILE A 1 85 ? -0.998 -7.370 -3.963 1.00 91.25 85 ILE A C 1
ATOM 721 O O . ILE A 1 85 ? -1.511 -7.870 -2.960 1.00 91.25 85 ILE A O 1
ATOM 725 N N . PHE A 1 86 ? -1.729 -6.817 -4.936 1.00 89.88 86 PHE A N 1
ATOM 726 C CA . PHE A 1 86 ? -3.181 -6.675 -4.868 1.00 89.88 86 PHE A CA 1
ATOM 727 C C . PHE A 1 86 ? -3.910 -8.026 -4.811 1.00 89.88 86 PHE A C 1
ATOM 729 O O . PHE A 1 86 ? -4.853 -8.195 -4.039 1.00 89.88 86 PHE A O 1
ATOM 736 N N . ASN A 1 87 ? -3.455 -9.012 -5.587 1.00 88.62 87 ASN A N 1
ATOM 737 C CA . ASN A 1 87 ? -4.003 -10.369 -5.567 1.00 88.62 87 ASN A CA 1
ATOM 738 C C . ASN A 1 87 ? -3.704 -11.110 -4.247 1.00 88.62 87 ASN A C 1
ATOM 740 O O . ASN A 1 87 ? -4.415 -12.055 -3.910 1.00 88.62 87 ASN A O 1
ATOM 744 N N . GLY A 1 88 ? -2.683 -10.6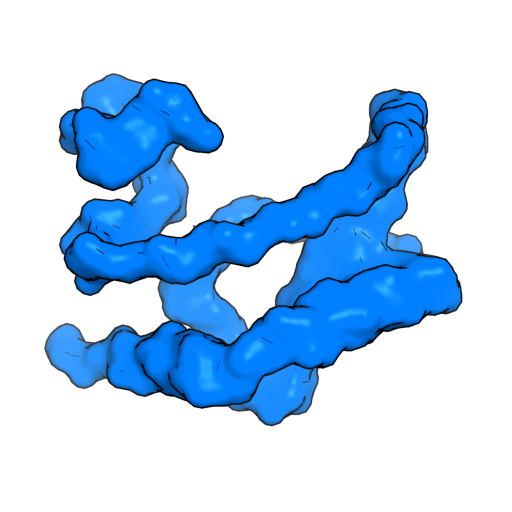84 -3.493 1.00 86.06 88 GLY A N 1
ATOM 745 C CA . GLY A 1 88 ? -2.347 -11.202 -2.164 1.00 86.06 88 GLY A CA 1
ATOM 746 C C . GLY A 1 88 ? -3.275 -10.740 -1.030 1.00 86.06 88 GLY A C 1
ATOM 747 O O . GLY A 1 88 ? -3.193 -11.274 0.079 1.00 86.06 88 GLY A O 1
ATOM 748 N N . PHE A 1 89 ? -4.169 -9.773 -1.263 1.00 81.62 89 PHE A N 1
ATOM 749 C CA . PHE A 1 89 ? -5.182 -9.385 -0.279 1.00 81.62 89 PHE A CA 1
ATOM 750 C C . PHE A 1 89 ? -6.355 -10.380 -0.240 1.00 81.62 89 PHE A C 1
ATOM 752 O O . PHE A 1 89 ? -6.947 -10.713 -1.267 1.00 81.62 89 PHE A O 1
ATOM 759 N N . ASN A 1 90 ? -6.805 -10.764 0.962 1.00 72.81 90 ASN A N 1
ATOM 760 C CA . ASN A 1 90 ? -8.106 -11.424 1.105 1.00 72.81 90 ASN A CA 1
ATOM 761 C C . ASN A 1 90 ? -9.232 -10.410 0.806 1.00 72.81 90 ASN A C 1
ATOM 763 O O . ASN A 1 90 ? -9.362 -9.402 1.508 1.00 72.81 90 ASN A O 1
ATOM 767 N N . LYS A 1 91 ? -10.087 -10.705 -0.185 1.00 66.25 91 LYS A N 1
ATOM 768 C CA . LYS A 1 91 ? -11.256 -9.876 -0.532 1.00 66.25 91 LYS A CA 1
ATOM 769 C C . LYS A 1 91 ? -12.211 -9.657 0.649 1.00 66.25 91 LYS A C 1
ATOM 771 O O . LYS A 1 91 ? -12.788 -8.581 0.758 1.00 66.25 91 LYS A O 1
ATOM 776 N N . GLU A 1 92 ? -12.340 -10.608 1.574 1.00 62.66 92 GLU A N 1
ATOM 777 C CA . GLU A 1 92 ? -13.142 -10.434 2.795 1.00 62.66 92 GLU A CA 1
ATOM 778 C C . GLU A 1 92 ? -12.533 -9.396 3.748 1.00 62.66 92 GLU A C 1
ATOM 780 O O . GLU A 1 92 ? -13.257 -8.587 4.327 1.00 62.66 92 GLU A O 1
ATOM 785 N N . ALA A 1 93 ? -11.202 -9.377 3.882 1.00 62.19 93 ALA A N 1
ATOM 786 C CA . ALA A 1 93 ? -10.496 -8.400 4.708 1.00 62.19 93 ALA A CA 1
ATOM 787 C C . ALA A 1 93 ? -10.584 -6.991 4.102 1.00 62.19 93 ALA A C 1
ATOM 789 O O . ALA A 1 93 ? -10.823 -6.026 4.831 1.00 62.19 93 ALA A O 1
ATOM 790 N N . ILE A 1 94 ? -10.492 -6.878 2.769 1.00 64.25 94 ILE A N 1
ATOM 791 C CA . ILE A 1 94 ? -10.770 -5.620 2.064 1.00 64.25 94 ILE A CA 1
ATOM 792 C C . ILE A 1 94 ? -12.214 -5.176 2.321 1.00 64.25 94 ILE A C 1
ATOM 794 O O . ILE A 1 94 ? -12.424 -4.059 2.792 1.00 64.25 94 ILE A O 1
ATOM 798 N N . ASN A 1 95 ? -13.202 -6.046 2.092 1.00 62.28 95 ASN A N 1
ATOM 799 C CA . ASN A 1 95 ? -14.616 -5.731 2.307 1.00 62.28 95 ASN A CA 1
ATOM 800 C C . ASN A 1 95 ? -14.903 -5.314 3.760 1.00 62.28 95 ASN A C 1
ATOM 802 O O . ASN A 1 95 ? -15.676 -4.384 3.983 1.00 62.28 95 ASN A O 1
ATOM 806 N N . LYS A 1 96 ? -14.243 -5.918 4.759 1.00 57.91 96 LYS A N 1
ATOM 807 C CA . LYS A 1 96 ? -14.348 -5.493 6.167 1.00 57.91 96 LYS A CA 1
ATOM 808 C C . LYS A 1 96 ? -13.802 -4.075 6.384 1.00 57.91 96 LYS A C 1
ATOM 810 O O . LYS A 1 96 ? -14.407 -3.306 7.127 1.00 57.91 96 LYS A O 1
ATOM 815 N N . ALA A 1 97 ? -12.713 -3.702 5.709 1.00 57.69 97 ALA A N 1
ATOM 816 C CA . ALA A 1 97 ? -12.186 -2.336 5.731 1.00 57.69 97 ALA A CA 1
ATOM 817 C C . ALA A 1 97 ? -13.098 -1.334 4.990 1.00 57.69 97 ALA A C 1
ATOM 819 O O . ALA A 1 97 ? -13.174 -0.174 5.395 1.00 57.69 97 ALA A O 1
ATOM 820 N N . MET A 1 98 ? -13.830 -1.775 3.958 1.00 55.00 98 MET A N 1
ATOM 821 C CA . MET A 1 98 ? -14.856 -0.961 3.286 1.00 55.00 98 MET A CA 1
ATOM 822 C C . MET A 1 98 ? -16.086 -0.734 4.170 1.00 55.00 98 MET A C 1
ATOM 824 O O . MET A 1 98 ? -16.600 0.378 4.245 1.00 55.00 98 MET A O 1
ATOM 828 N N . HIS A 1 99 ? -16.538 -1.778 4.869 1.00 48.81 99 HIS A N 1
ATOM 829 C CA . HIS A 1 99 ? -17.734 -1.752 5.711 1.00 48.81 99 HIS A CA 1
ATOM 830 C C . HIS A 1 99 ? -17.486 -1.281 7.155 1.00 48.81 99 HIS A C 1
ATOM 832 O O . HIS A 1 99 ? -18.382 -1.384 7.997 1.00 48.81 99 HIS A O 1
ATOM 838 N N . ALA A 1 100 ? -16.340 -0.644 7.430 1.00 50.00 100 ALA A N 1
ATOM 839 C CA . ALA A 1 100 ? -16.115 0.226 8.596 1.00 50.00 100 ALA A CA 1
ATOM 840 C C . ALA A 1 100 ? -16.884 1.569 8.462 1.00 50.00 100 ALA A C 1
ATOM 842 O O . ALA A 1 100 ? -16.329 2.664 8.633 1.00 50.00 100 ALA A O 1
ATOM 843 N N . THR A 1 101 ? -18.157 1.428 8.085 1.00 41.56 101 THR A N 1
ATOM 844 C CA . THR A 1 101 ? -19.088 2.428 7.554 1.00 41.56 101 THR A CA 1
ATOM 845 C C . THR A 1 101 ? -19.468 3.472 8.601 1.00 41.56 101 THR A C 1
ATOM 847 O O . THR A 1 101 ? -19.343 3.243 9.801 1.00 41.56 101 THR A O 1
ATOM 850 N N . SER A 1 102 ? -19.955 4.612 8.116 1.00 43.09 102 SER A N 1
ATOM 851 C CA . SER A 1 102 ? -20.531 5.721 8.874 1.00 43.09 102 SER A CA 1
ATOM 852 C C . SER A 1 102 ? -21.390 5.297 10.073 1.00 43.09 102 SER A C 1
ATOM 854 O O . SER A 1 102 ? -22.352 4.542 9.916 1.00 43.09 102 SER A O 1
ATOM 856 N N . ALA A 1 103 ? -21.074 5.883 11.227 1.00 33.31 103 ALA A N 1
ATOM 857 C CA . ALA A 1 103 ? -21.914 6.013 12.413 1.00 33.31 103 ALA A CA 1
ATOM 858 C C . ALA A 1 103 ? -21.839 7.476 12.879 1.00 33.31 103 ALA A C 1
ATOM 860 O O . ALA A 1 103 ? -20.744 8.065 12.703 1.00 33.31 103 ALA A O 1
#

pLDDT: mean 77.22, std 13.98, range [33.31, 96.0]

Radius of gyration: 15.22 Å; chains: 1; bounding box: 41×25×40 Å

Foldseek 3Di:
DVQPLNPPPPDDCVQFCCSVLDPDDDDDDDDDPDDDDPVCCVLVLLLVVLLQVVVCVVPVDGQPGDDDGDDDDHDPVSNVNSVVVNVPDDPVNVVVSVPSDDD